Protein AF-A0A448ZT16-F1 (afdb_monomer)

Mean predicted aligned error: 13.14 Å

Sequence (88 aa):
MSVATTQNSLLSLPGKKGVPHIYHDYSNVPDTIGVVRKKTGGVTQPFPEKLHLMLDNDDDPSIVSWLPHGRAFLVRKPAEFTAQIMPK

Solvent-accessible surface area (backbone atoms only — not comparable to full-atom values): 6222 Å² total; per-residue (Å²): 132,90,77,90,81,85,79,85,78,79,79,76,71,84,71,79,79,71,76,80,86,71,86,79,84,61,86,84,57,76,79,71,84,84,71,78,76,81,71,72,87,85,52,91,69,55,66,73,60,53,53,51,53,55,51,71,66,50,84,47,60,80,33,41,30,65,40,100,82,73,84,52,68,49,72,73,33,64,70,56,35,60,72,68,53,67,81,110

Secondary structure (DSSP, 8-state):
--------------------------TTSPP-TT------TT-SS-HHHHHHHHHHTTS-TTTEEE-TTSS-EEES-HHHIIIIITT-

Organism: NCBI:txid183589

Radius of gyration: 25.32 Å; Cα contacts (8 Å, |Δi|>4): 40; chains: 1; bounding box: 36×77×53 Å

Structure (mmCIF, N/CA/C/O backbone):
data_AF-A0A448ZT16-F1
#
_entry.id   AF-A0A448ZT16-F1
#
loop_
_atom_site.group_PDB
_atom_site.id
_atom_site.type_symbol
_atom_site.label_atom_id
_atom_site.label_alt_id
_atom_site.label_comp_id
_atom_site.label_asym_id
_atom_site.label_entity_id
_atom_site.label_seq_id
_atom_site.pdbx_PDB_ins_code
_atom_site.Cartn_x
_atom_site.Cartn_y
_atom_site.Cartn_z
_atom_site.occupancy
_atom_site.B_iso_or_equiv
_atom_site.auth_seq_id
_atom_site.auth_comp_id
_atom_site.auth_asym_id
_atom_site.auth_atom_id
_atom_site.pdbx_PDB_model_num
ATOM 1 N N . MET A 1 1 ? 25.129 57.418 -38.038 1.00 42.50 1 MET A N 1
ATOM 2 C CA . MET A 1 1 ? 23.760 56.859 -38.061 1.00 42.50 1 MET A CA 1
ATOM 3 C C . MET A 1 1 ? 23.870 55.348 -38.160 1.00 42.50 1 MET A C 1
ATOM 5 O O . MET A 1 1 ? 24.677 54.899 -38.960 1.00 42.50 1 MET A O 1
ATOM 9 N N . SER A 1 2 ? 23.041 54.638 -37.386 1.00 40.59 2 SER A N 1
ATOM 10 C CA . SER A 1 2 ? 22.718 53.199 -37.474 1.00 40.59 2 SER A CA 1
ATOM 11 C C . SER A 1 2 ? 23.791 52.177 -37.085 1.00 40.59 2 SER A C 1
ATOM 13 O O . SER A 1 2 ? 24.901 52.234 -37.585 1.00 40.59 2 SER A O 1
ATOM 15 N N . VAL A 1 3 ? 23.536 51.149 -36.271 1.00 44.47 3 VAL A N 1
ATOM 16 C CA . VAL A 1 3 ? 22.482 50.787 -35.297 1.00 44.47 3 VAL A CA 1
ATOM 17 C C . VAL A 1 3 ? 23.122 49.680 -34.442 1.00 44.47 3 VAL A C 1
ATOM 19 O O . VAL A 1 3 ? 23.797 48.807 -34.984 1.00 44.47 3 VAL A O 1
ATOM 22 N N . ALA A 1 4 ? 22.933 49.700 -33.123 1.00 45.75 4 ALA A N 1
ATOM 23 C CA . ALA A 1 4 ? 23.342 48.595 -32.258 1.00 45.75 4 ALA A CA 1
ATOM 24 C C . ALA A 1 4 ? 22.328 47.446 -32.393 1.00 45.75 4 ALA A C 1
ATOM 26 O O . ALA A 1 4 ? 21.153 47.624 -32.077 1.00 45.75 4 ALA A O 1
ATOM 27 N N . THR A 1 5 ? 22.765 46.276 -32.865 1.00 44.34 5 THR A N 1
ATOM 28 C CA . THR A 1 5 ? 21.942 45.057 -32.883 1.00 44.34 5 THR A CA 1
ATOM 29 C C . THR A 1 5 ? 22.258 44.208 -31.657 1.00 44.34 5 THR A C 1
ATOM 31 O O . THR A 1 5 ? 23.299 43.562 -31.569 1.00 44.34 5 THR A O 1
ATOM 34 N N . THR A 1 6 ? 21.327 44.222 -30.709 1.00 49.84 6 THR A N 1
ATOM 35 C CA . THR A 1 6 ? 21.256 43.348 -29.537 1.00 49.84 6 THR A CA 1
ATOM 36 C C . THR A 1 6 ? 21.057 41.890 -29.958 1.00 49.84 6 THR A C 1
ATOM 38 O O . THR A 1 6 ? 20.056 41.565 -30.593 1.00 49.84 6 THR A O 1
ATOM 41 N N . GLN A 1 7 ? 21.958 40.993 -29.552 1.00 45.25 7 GLN A N 1
ATOM 42 C CA . GLN A 1 7 ? 21.681 39.556 -29.502 1.00 45.25 7 GLN A CA 1
ATOM 43 C C . GLN A 1 7 ? 21.422 39.165 -28.044 1.00 45.25 7 GLN A C 1
ATOM 45 O O . GLN A 1 7 ? 22.348 39.044 -27.246 1.00 45.25 7 GLN A O 1
ATOM 50 N N . ASN A 1 8 ? 20.145 39.002 -27.691 1.00 48.81 8 ASN A N 1
ATOM 51 C CA . ASN A 1 8 ? 19.741 38.405 -26.421 1.00 48.81 8 ASN A CA 1
ATOM 52 C C . ASN A 1 8 ? 20.035 36.900 -26.471 1.00 48.81 8 ASN A C 1
ATOM 54 O O . ASN A 1 8 ? 19.277 36.135 -27.067 1.00 48.81 8 ASN A O 1
ATOM 58 N N . SER A 1 9 ? 21.122 36.468 -25.835 1.00 50.38 9 SER A N 1
ATOM 59 C CA . SER A 1 9 ? 21.342 35.059 -25.520 1.00 50.38 9 SER A CA 1
ATOM 60 C C . SER A 1 9 ? 20.461 34.672 -24.330 1.00 50.38 9 SER A C 1
ATOM 62 O O . SER A 1 9 ? 20.756 34.955 -23.170 1.00 50.38 9 SER A O 1
ATOM 64 N N . LEU A 1 10 ? 19.334 34.020 -24.617 1.00 49.12 10 LEU A N 1
ATOM 65 C CA . LEU A 1 10 ? 18.559 33.320 -23.598 1.00 49.12 10 LEU 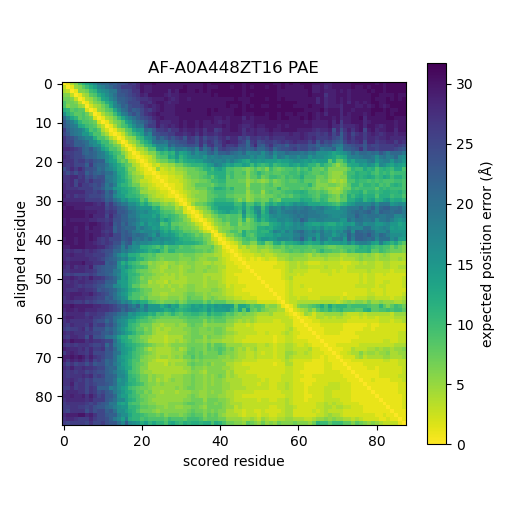A CA 1
ATOM 66 C C . LEU A 1 10 ? 19.399 32.144 -23.089 1.00 49.12 10 LEU A C 1
ATOM 68 O O . LEU A 1 10 ? 19.560 31.131 -23.769 1.00 49.12 10 LEU A O 1
ATOM 72 N N . LEU A 1 11 ? 19.949 32.291 -21.885 1.00 48.84 11 LEU A N 1
ATOM 73 C CA . LEU A 1 11 ? 20.542 31.196 -21.130 1.00 48.84 11 LEU A CA 1
ATOM 74 C C . LEU A 1 11 ? 19.439 30.176 -20.821 1.00 48.84 11 LEU A C 1
ATOM 76 O O . LEU A 1 11 ? 18.664 30.336 -19.880 1.00 48.84 11 LEU A O 1
ATOM 80 N N . SER A 1 12 ? 19.363 29.121 -21.633 1.00 56.66 12 SER A N 1
ATOM 81 C CA . SER A 1 12 ? 18.624 27.907 -21.299 1.00 56.66 12 SER A CA 1
ATOM 82 C C . SER A 1 12 ? 19.245 27.310 -20.039 1.00 56.66 12 SER A C 1
ATOM 84 O O . SER A 1 12 ? 20.309 26.691 -20.097 1.00 56.66 12 SER A O 1
ATOM 86 N N . LEU A 1 13 ? 18.580 27.490 -18.897 1.00 60.31 13 LEU A N 1
ATOM 87 C CA . LEU A 1 13 ? 18.927 26.802 -17.657 1.00 60.31 13 LEU A CA 1
ATOM 88 C C . LEU A 1 13 ? 18.987 25.286 -17.922 1.00 60.31 13 LEU A C 1
ATOM 90 O O . LEU A 1 13 ? 18.130 24.768 -18.644 1.00 60.31 13 LEU A O 1
ATOM 94 N N . PRO A 1 14 ? 19.965 24.549 -17.366 1.00 57.50 14 PRO A N 1
ATOM 95 C CA . PRO A 1 14 ? 20.007 23.103 -17.506 1.00 57.50 14 PRO A CA 1
ATOM 96 C C . PRO A 1 14 ? 18.796 22.505 -16.783 1.00 57.50 14 PRO A C 1
ATOM 98 O O . PRO A 1 14 ? 18.803 22.303 -15.569 1.00 57.50 14 PRO A O 1
ATOM 101 N N . GLY A 1 15 ? 17.729 22.235 -17.537 1.00 63.19 15 GLY A N 1
ATOM 102 C CA . GLY A 1 15 ? 16.615 21.430 -17.065 1.00 63.19 15 GLY A CA 1
ATOM 103 C C . GLY A 1 15 ? 17.170 20.084 -16.620 1.00 63.19 15 GLY A C 1
ATOM 104 O O . GLY A 1 15 ? 17.862 19.412 -17.389 1.00 63.19 15 GLY A O 1
ATOM 105 N N . LYS A 1 16 ? 16.923 19.706 -15.361 1.00 67.12 16 LYS A N 1
ATOM 106 C CA . LYS A 1 16 ? 17.288 18.384 -14.847 1.00 67.12 16 LYS A CA 1
ATOM 107 C C . LYS A 1 16 ? 16.677 17.353 -15.793 1.00 67.12 16 LYS A C 1
ATOM 109 O O . LYS A 1 16 ? 15.456 17.242 -15.863 1.00 67.12 16 LYS A O 1
ATOM 114 N N . LYS A 1 17 ? 17.515 16.646 -16.558 1.00 69.56 17 LYS A N 1
ATOM 115 C CA . LYS A 1 17 ? 17.061 15.556 -17.424 1.00 69.56 17 LYS A CA 1
ATOM 116 C C . LYS A 1 17 ? 16.423 14.523 -16.500 1.00 69.56 17 LYS A C 1
ATOM 118 O O . LYS A 1 17 ? 17.125 13.917 -15.694 1.00 69.56 17 LYS A O 1
ATOM 123 N N . GLY A 1 18 ? 15.096 14.415 -16.542 1.00 71.19 18 GLY A N 1
ATOM 124 C CA . GLY A 1 18 ? 14.374 13.409 -15.775 1.00 71.19 18 GLY A CA 1
ATOM 125 C C . GLY A 1 18 ? 14.931 12.034 -16.120 1.00 71.19 18 GLY A C 1
ATOM 126 O O . GLY A 1 18 ? 15.233 11.763 -17.284 1.00 71.19 18 GLY A O 1
ATOM 127 N N . VAL A 1 19 ? 15.114 11.184 -15.112 1.00 79.88 19 VAL A N 1
ATOM 128 C CA . VAL A 1 19 ? 15.430 9.778 -15.364 1.00 79.88 19 VAL A CA 1
ATOM 129 C C . VAL A 1 19 ? 14.258 9.212 -16.168 1.00 79.88 19 VAL A C 1
ATOM 131 O O . VAL A 1 19 ? 13.114 9.395 -15.744 1.00 79.88 19 VAL A O 1
ATOM 134 N N . PRO A 1 20 ? 14.484 8.582 -17.335 1.00 82.62 20 PRO A N 1
ATOM 135 C CA . PRO A 1 20 ? 13.393 7.975 -18.077 1.00 82.62 20 PRO A CA 1
ATOM 136 C C . PRO A 1 20 ? 12.754 6.899 -17.194 1.00 82.62 20 PRO A C 1
ATOM 138 O O . PRO A 1 20 ? 13.368 5.877 -16.891 1.00 82.62 20 PRO A O 1
ATOM 141 N N . HIS A 1 21 ? 11.525 7.153 -16.743 1.00 78.12 21 HIS A N 1
ATOM 142 C CA . HIS A 1 21 ? 10.744 6.215 -15.943 1.00 78.12 21 HIS A CA 1
ATOM 143 C C . HIS A 1 21 ? 10.156 5.142 -16.864 1.00 78.12 21 HIS A C 1
ATOM 145 O O . HIS A 1 21 ? 8.971 5.147 -17.185 1.00 78.12 21 HIS A O 1
ATOM 151 N N . ILE A 1 22 ? 11.016 4.243 -17.339 1.00 86.75 22 ILE A N 1
ATOM 152 C CA . ILE A 1 22 ? 10.602 3.060 -18.091 1.00 86.75 22 ILE A CA 1
ATOM 153 C C . ILE A 1 22 ? 10.140 2.026 -17.068 1.00 86.75 22 ILE A C 1
ATOM 155 O O . ILE A 1 22 ? 10.935 1.559 -16.249 1.00 86.75 22 ILE A O 1
ATOM 159 N N . TYR A 1 23 ? 8.858 1.670 -17.099 1.00 83.44 23 TYR A N 1
ATOM 160 C CA . TYR A 1 23 ? 8.337 0.584 -16.276 1.00 83.44 23 TYR A CA 1
ATOM 161 C C . TYR A 1 23 ? 8.966 -0.735 -16.733 1.00 83.44 23 TYR A C 1
ATOM 163 O O . TYR A 1 23 ? 8.768 -1.162 -17.868 1.00 83.44 23 TYR A O 1
ATOM 171 N N . HIS A 1 24 ? 9.760 -1.347 -15.857 1.00 83.00 24 HIS A N 1
ATOM 172 C CA . HIS A 1 24 ? 10.324 -2.673 -16.083 1.00 83.00 24 HIS A CA 1
ATOM 173 C C . HIS A 1 24 ? 9.378 -3.692 -15.447 1.00 83.00 24 HIS A C 1
ATOM 175 O O . HIS A 1 24 ? 9.225 -3.713 -14.225 1.00 83.00 24 HIS A O 1
ATOM 181 N N . ASP A 1 25 ? 8.712 -4.494 -16.277 1.00 84.31 25 ASP A N 1
ATOM 182 C CA . ASP A 1 25 ? 7.787 -5.524 -15.812 1.00 84.31 25 ASP A CA 1
ATOM 183 C C . ASP A 1 25 ? 8.560 -6.799 -15.450 1.00 84.31 25 ASP A C 1
ATOM 185 O O . ASP A 1 25 ? 9.086 -7.494 -16.319 1.00 84.31 25 ASP A O 1
ATOM 189 N N . TYR A 1 26 ? 8.638 -7.087 -14.152 1.00 83.50 26 TYR A N 1
ATOM 190 C CA . TYR A 1 26 ? 9.298 -8.278 -13.616 1.00 83.50 26 TYR A CA 1
ATOM 191 C C . TYR A 1 26 ? 8.322 -9.433 -13.335 1.00 83.50 26 TYR A C 1
ATOM 193 O O . TYR A 1 26 ? 8.736 -10.436 -12.769 1.00 83.50 26 TYR A O 1
ATOM 201 N N . SER A 1 27 ? 7.045 -9.333 -13.731 1.00 81.62 27 SER A N 1
ATOM 202 C CA . SER A 1 27 ? 6.016 -10.342 -13.409 1.00 81.62 27 SER A CA 1
ATOM 203 C C . SER A 1 27 ? 6.293 -11.742 -13.965 1.00 81.62 27 SER A C 1
ATOM 205 O O . SER A 1 27 ? 5.859 -12.725 -13.377 1.00 81.62 27 SER A O 1
ATOM 207 N N . ASN A 1 28 ? 7.033 -11.840 -15.072 1.00 84.69 28 ASN A N 1
ATOM 208 C CA . ASN A 1 28 ? 7.401 -13.115 -15.697 1.00 84.69 28 ASN A CA 1
ATOM 209 C C . ASN A 1 28 ? 8.790 -13.616 -15.282 1.00 84.69 28 ASN A C 1
ATOM 211 O O . ASN A 1 28 ? 9.242 -14.648 -15.780 1.00 84.69 28 ASN A O 1
ATOM 215 N N . VAL A 1 29 ? 9.509 -12.875 -14.434 1.00 85.06 29 VAL A N 1
ATOM 216 C CA . VAL A 1 29 ? 10.819 -13.317 -13.962 1.00 85.06 29 VAL A CA 1
ATOM 217 C C . VAL A 1 29 ? 10.589 -14.372 -12.883 1.00 85.06 29 VAL A C 1
ATOM 219 O O . VAL A 1 29 ? 9.931 -14.069 -11.890 1.00 85.06 29 VAL A O 1
ATOM 222 N N . PRO A 1 30 ? 11.094 -15.605 -13.059 1.00 82.81 30 PRO A N 1
ATOM 223 C CA . PRO A 1 30 ? 10.947 -16.629 -12.041 1.00 82.81 30 PRO A CA 1
ATOM 224 C C . PRO A 1 30 ? 11.645 -16.186 -10.757 1.00 82.81 30 PRO A C 1
ATOM 226 O O . PRO A 1 30 ? 12.730 -15.592 -10.797 1.00 82.81 30 PRO A O 1
ATOM 229 N N . ASP A 1 31 ? 11.032 -16.504 -9.620 1.00 78.94 31 ASP A N 1
ATOM 230 C CA . ASP A 1 31 ? 11.625 -16.210 -8.325 1.00 78.94 31 ASP A CA 1
ATOM 231 C C . ASP A 1 31 ? 13.019 -16.822 -8.223 1.00 78.94 31 ASP A C 1
ATOM 233 O O . ASP A 1 31 ? 13.291 -17.945 -8.656 1.00 78.94 31 ASP A O 1
ATOM 237 N N . THR A 1 32 ? 13.932 -16.065 -7.623 1.00 77.12 32 THR A N 1
ATOM 238 C CA . THR A 1 32 ? 15.301 -16.521 -7.402 1.00 77.12 32 THR A CA 1
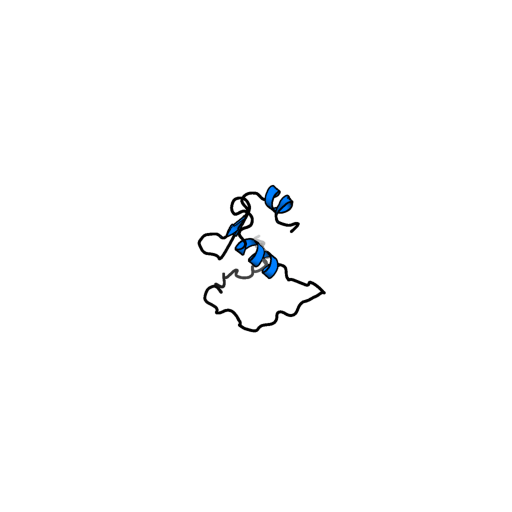A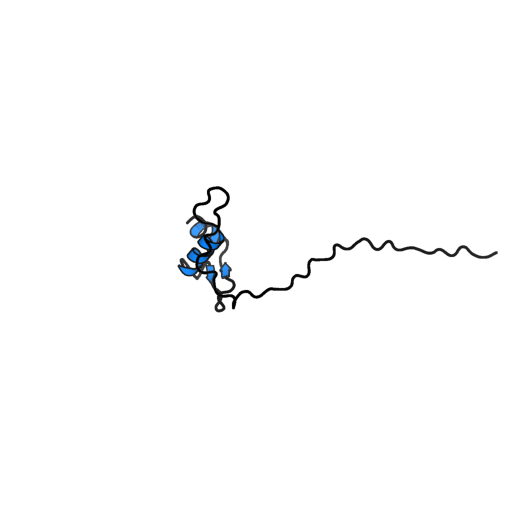TOM 239 C C . THR A 1 32 ? 15.296 -17.489 -6.222 1.00 77.12 32 THR A C 1
ATOM 241 O O . THR A 1 32 ? 15.491 -17.104 -5.067 1.00 77.12 32 THR A O 1
ATOM 244 N N . ILE A 1 33 ? 15.017 -18.760 -6.511 1.00 70.50 33 ILE A N 1
ATOM 245 C CA . ILE A 1 33 ? 14.994 -19.834 -5.518 1.00 70.50 33 ILE A CA 1
ATOM 246 C C . ILE A 1 33 ? 16.359 -19.862 -4.810 1.00 70.50 33 ILE A C 1
ATOM 248 O O . ILE A 1 33 ? 17.396 -20.041 -5.444 1.00 70.50 33 ILE A O 1
ATOM 252 N N . GLY A 1 34 ? 16.367 -19.658 -3.489 1.00 65.69 34 GLY A N 1
ATOM 253 C CA . GLY A 1 34 ? 17.578 -19.761 -2.666 1.00 65.69 34 GLY A CA 1
ATOM 254 C C . GLY A 1 34 ? 18.384 -18.472 -2.462 1.00 65.69 34 GLY A C 1
ATOM 255 O O . GLY A 1 34 ? 19.441 -18.524 -1.831 1.00 65.69 34 GLY A O 1
ATOM 256 N N . VAL A 1 35 ? 17.914 -17.303 -2.917 1.00 67.25 35 VAL A N 1
ATOM 257 C CA . VAL A 1 35 ? 18.561 -16.031 -2.547 1.00 67.25 35 VAL A CA 1
ATOM 258 C C . VAL A 1 35 ? 18.198 -15.664 -1.109 1.00 67.25 35 VAL A C 1
ATOM 260 O O . VAL A 1 35 ? 17.146 -15.092 -0.824 1.00 67.25 35 VAL A O 1
ATOM 263 N N . VAL A 1 36 ? 19.110 -15.958 -0.182 1.00 66.69 36 VAL A N 1
ATOM 264 C CA . VAL A 1 36 ? 19.035 -15.451 1.191 1.00 66.69 36 VAL A CA 1
ATOM 265 C C . VAL A 1 36 ? 19.301 -13.948 1.149 1.00 66.69 36 VAL A C 1
ATOM 267 O O . VAL A 1 36 ? 20.439 -13.503 0.971 1.00 66.69 36 VAL A O 1
ATOM 270 N N . ARG A 1 37 ? 18.243 -13.142 1.294 1.00 69.12 37 ARG A N 1
ATOM 271 C CA . ARG A 1 37 ? 18.391 -11.689 1.430 1.00 69.12 37 ARG A CA 1
ATOM 272 C C . ARG A 1 37 ? 19.266 -11.398 2.648 1.00 69.12 37 ARG A C 1
ATOM 274 O O . ARG A 1 37 ? 18.971 -11.836 3.760 1.00 69.12 37 ARG A O 1
ATOM 281 N N . LYS A 1 38 ? 20.348 -10.643 2.445 1.00 71.00 38 LYS A N 1
ATOM 282 C CA . LYS A 1 38 ? 21.185 -10.162 3.549 1.00 71.00 38 LYS A CA 1
ATOM 283 C C . LYS A 1 38 ? 20.334 -9.232 4.414 1.00 71.00 38 LYS A C 1
ATOM 285 O O . LYS A 1 38 ? 19.872 -8.198 3.936 1.00 71.00 38 LYS A O 1
ATOM 290 N N . LYS A 1 39 ? 20.107 -9.607 5.674 1.00 66.19 39 LYS A N 1
ATOM 291 C CA . LYS A 1 39 ? 19.426 -8.750 6.649 1.00 66.19 39 LYS A CA 1
ATOM 292 C C . LYS A 1 39 ? 20.364 -7.594 6.997 1.00 66.19 39 LYS A C 1
ATOM 294 O O . LYS A 1 39 ? 21.390 -7.804 7.639 1.00 66.19 39 LYS A O 1
ATOM 299 N N . THR A 1 40 ? 20.040 -6.386 6.556 1.00 69.75 40 THR A N 1
ATOM 300 C CA . THR A 1 40 ? 20.771 -5.177 6.955 1.00 69.75 40 THR A CA 1
ATOM 301 C C . THR A 1 40 ? 20.180 -4.652 8.265 1.00 69.75 40 THR A C 1
ATOM 303 O O . THR A 1 40 ? 18.976 -4.432 8.347 1.00 69.75 40 THR A O 1
ATOM 306 N N . GLY A 1 41 ? 21.013 -4.436 9.288 1.00 71.19 41 GLY A N 1
ATOM 307 C CA . GLY A 1 41 ? 20.643 -3.607 10.446 1.00 71.19 41 GLY A CA 1
ATOM 308 C C . GLY A 1 41 ? 19.767 -4.248 11.532 1.00 71.19 41 GLY A C 1
ATOM 309 O O . GLY A 1 41 ? 18.995 -3.538 12.162 1.00 71.19 41 GLY A O 1
ATOM 310 N N . GLY A 1 42 ? 19.858 -5.562 11.775 1.00 77.62 42 GLY A N 1
ATOM 311 C CA . GLY A 1 42 ? 19.192 -6.204 12.928 1.00 77.62 42 GLY A CA 1
ATOM 312 C C . GLY A 1 42 ? 17.674 -6.397 12.800 1.00 77.62 42 GLY A C 1
ATOM 313 O O . GLY A 1 42 ? 17.037 -6.896 13.723 1.00 77.62 42 GLY A O 1
ATOM 314 N N . VAL A 1 43 ? 17.091 -6.054 11.651 1.00 82.75 43 VAL A N 1
ATOM 315 C CA . VAL A 1 43 ? 15.678 -6.306 11.348 1.00 82.75 43 VAL A CA 1
ATOM 316 C C . VAL A 1 43 ? 15.449 -7.809 11.151 1.00 82.75 43 VAL A C 1
ATOM 318 O O . VAL A 1 43 ? 16.093 -8.442 10.311 1.00 82.75 43 VAL A O 1
ATOM 321 N N . THR A 1 44 ? 14.526 -8.391 11.923 1.00 81.88 44 THR A N 1
ATOM 322 C CA . THR A 1 44 ? 14.206 -9.828 11.878 1.00 81.88 44 THR A CA 1
ATOM 323 C C . THR A 1 44 ? 13.472 -10.217 10.596 1.00 81.88 44 THR A C 1
ATOM 325 O O . THR A 1 44 ? 13.843 -11.226 9.986 1.00 81.88 44 THR A O 1
ATOM 328 N N . GLN A 1 45 ? 12.509 -9.391 10.172 1.00 83.56 45 GLN A N 1
ATOM 329 C CA . GLN A 1 45 ? 11.711 -9.539 8.954 1.00 83.56 45 GLN A CA 1
ATOM 330 C C . GLN A 1 45 ? 11.675 -8.213 8.172 1.00 83.56 45 GLN A C 1
ATOM 332 O O . GLN A 1 45 ? 11.241 -7.195 8.717 1.00 83.56 45 GLN A O 1
ATOM 337 N N . PRO A 1 46 ? 12.139 -8.181 6.912 1.00 85.75 46 PRO A N 1
ATOM 338 C CA . PRO A 1 46 ? 12.161 -6.958 6.124 1.00 85.75 46 PRO A CA 1
ATOM 339 C C . PRO A 1 46 ? 10.740 -6.520 5.745 1.00 85.75 46 PRO A C 1
ATOM 341 O O . PRO A 1 46 ? 9.862 -7.344 5.490 1.00 85.75 46 PRO A O 1
ATOM 344 N N . PHE A 1 47 ? 10.533 -5.204 5.650 1.00 8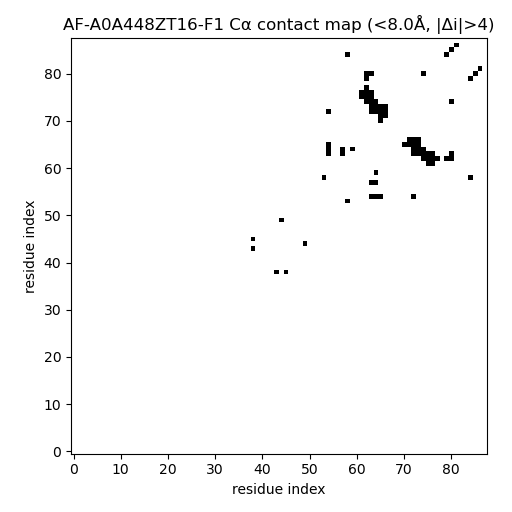6.94 47 PHE A N 1
ATOM 345 C CA . PHE A 1 47 ? 9.223 -4.616 5.354 1.00 86.94 47 PHE A CA 1
ATOM 346 C C . PHE A 1 47 ? 8.514 -5.221 4.125 1.00 86.94 47 PHE A C 1
ATOM 348 O O . PHE A 1 47 ? 7.343 -5.560 4.269 1.00 86.94 47 PHE A O 1
ATOM 355 N N . PRO A 1 48 ? 9.165 -5.427 2.957 1.00 88.25 48 PRO A N 1
ATOM 356 C CA . PRO A 1 48 ? 8.479 -5.987 1.789 1.00 88.25 48 PRO A CA 1
ATOM 357 C C . PRO A 1 48 ? 7.889 -7.379 2.034 1.00 88.25 48 PRO A C 1
ATOM 359 O O . PRO A 1 48 ? 6.805 -7.679 1.551 1.00 88.25 48 PRO A O 1
ATOM 362 N N . GLU A 1 49 ? 8.582 -8.213 2.810 1.00 87.62 49 GLU A N 1
ATOM 363 C CA . GLU A 1 49 ? 8.126 -9.562 3.150 1.00 87.62 49 GLU A CA 1
ATOM 364 C C . GLU A 1 49 ? 6.973 -9.514 4.156 1.00 87.62 49 GLU A C 1
ATOM 366 O O . GLU A 1 49 ? 5.966 -10.189 3.967 1.00 87.62 49 GLU A O 1
ATOM 371 N N . LYS A 1 50 ? 7.073 -8.654 5.181 1.00 88.38 50 LYS A N 1
ATOM 372 C CA . LYS A 1 50 ? 5.974 -8.432 6.132 1.00 88.38 50 LYS A CA 1
ATOM 373 C C . LYS A 1 50 ? 4.717 -7.918 5.426 1.00 88.38 50 LYS A C 1
ATOM 375 O O . L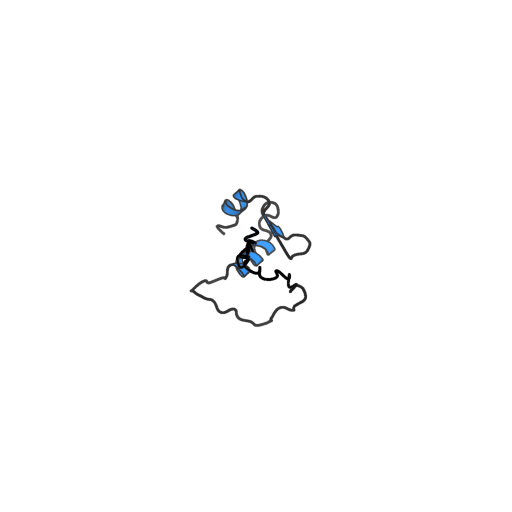YS A 1 50 ? 3.625 -8.399 5.705 1.00 88.38 50 LYS A O 1
ATOM 380 N N . LEU A 1 51 ? 4.876 -6.966 4.503 1.00 91.00 51 LEU A N 1
ATOM 381 C CA . LEU A 1 51 ? 3.780 -6.402 3.718 1.00 91.00 51 LEU A CA 1
ATOM 382 C C . LEU A 1 51 ? 3.110 -7.471 2.847 1.00 91.00 51 LEU A C 1
ATOM 384 O O . LEU A 1 51 ? 1.889 -7.563 2.847 1.00 91.00 51 LEU A O 1
ATOM 388 N N . HIS A 1 52 ? 3.897 -8.282 2.138 1.00 90.75 52 HIS A N 1
ATOM 389 C CA . HIS A 1 52 ? 3.371 -9.346 1.284 1.00 90.75 52 HIS A CA 1
ATOM 390 C C . HIS A 1 52 ? 2.539 -10.353 2.082 1.00 90.75 52 HIS A C 1
ATOM 392 O O . HIS A 1 52 ? 1.393 -10.609 1.737 1.00 90.75 52 HIS A O 1
ATOM 398 N N . LEU A 1 53 ? 3.077 -10.860 3.196 1.00 90.19 53 LEU A N 1
ATOM 399 C CA . LEU A 1 53 ? 2.359 -11.815 4.045 1.00 90.19 53 LEU A CA 1
ATOM 400 C C . LEU A 1 53 ? 1.092 -11.213 4.663 1.00 90.19 53 LEU A C 1
ATOM 402 O O . LEU A 1 53 ? 0.077 -11.891 4.765 1.00 90.19 53 LEU A O 1
ATOM 406 N N . MET A 1 54 ? 1.134 -9.944 5.072 1.00 90.88 54 MET A N 1
ATOM 407 C CA . MET A 1 54 ? -0.040 -9.246 5.606 1.00 90.88 54 MET A CA 1
ATOM 408 C C . MET A 1 54 ? -1.154 -9.105 4.559 1.00 90.88 54 MET A C 1
ATOM 410 O O . MET A 1 54 ? -2.322 -9.238 4.909 1.00 90.88 54 MET A O 1
ATOM 414 N N . LEU A 1 55 ? -0.804 -8.897 3.286 1.00 91.62 55 LEU A N 1
ATOM 415 C CA . LEU A 1 55 ? -1.774 -8.844 2.190 1.00 91.62 55 LEU A CA 1
ATOM 416 C C . LEU A 1 55 ? -2.297 -10.234 1.788 1.00 91.62 55 LEU A C 1
ATOM 418 O O . LEU A 1 55 ? -3.462 -10.348 1.425 1.00 91.62 55 LEU A O 1
ATOM 422 N N . ASP A 1 56 ? -1.473 -11.282 1.867 1.00 90.38 56 ASP A N 1
ATOM 423 C CA . ASP A 1 56 ? -1.875 -12.657 1.519 1.00 90.38 56 ASP A CA 1
ATOM 424 C C . ASP A 1 56 ? -2.785 -13.311 2.559 1.00 90.38 56 ASP A C 1
ATOM 426 O O . ASP A 1 56 ? -3.633 -14.130 2.211 1.00 90.38 56 ASP A O 1
ATOM 430 N N . ASN A 1 57 ? -2.612 -12.961 3.835 1.00 86.44 57 ASN A N 1
ATOM 431 C CA . ASN A 1 57 ? -3.453 -13.477 4.914 1.00 86.44 57 ASN A CA 1
ATOM 432 C C . ASN A 1 57 ? -4.861 -12.851 4.931 1.00 86.44 57 ASN A C 1
ATOM 434 O O . ASN A 1 57 ? -5.703 -13.310 5.698 1.00 86.44 57 ASN A O 1
ATOM 438 N N . ASP A 1 58 ? -5.108 -11.838 4.088 1.00 71.88 58 ASP A N 1
ATOM 439 C CA . ASP A 1 58 ? -6.408 -11.193 3.853 1.00 71.88 58 ASP A CA 1
ATOM 440 C C . ASP A 1 58 ? -7.151 -10.840 5.161 1.00 71.88 58 ASP A C 1
ATOM 442 O O . ASP A 1 58 ? -8.343 -11.098 5.323 1.00 71.88 58 ASP A O 1
ATOM 446 N N . ASP A 1 59 ? -6.413 -10.250 6.115 1.00 72.94 59 ASP A N 1
ATOM 447 C CA . ASP A 1 59 ? -6.877 -9.929 7.477 1.00 72.94 59 ASP A CA 1
ATOM 448 C C . ASP A 1 59 ? -8.235 -9.197 7.482 1.00 72.94 59 ASP A C 1
ATOM 450 O O . ASP A 1 59 ? -9.105 -9.490 8.303 1.00 72.94 59 ASP A O 1
ATOM 454 N N . ASP A 1 60 ? -8.398 -8.227 6.574 1.00 86.56 60 ASP A N 1
ATOM 455 C CA . ASP A 1 60 ? -9.668 -7.557 6.290 1.00 86.56 60 ASP A CA 1
ATOM 456 C C . ASP A 1 60 ? -9.650 -6.940 4.871 1.00 86.56 60 ASP A C 1
ATOM 458 O O . ASP A 1 60 ? -9.194 -5.796 4.690 1.00 86.56 60 ASP A O 1
ATOM 462 N N . PRO A 1 61 ? -10.194 -7.637 3.852 1.00 89.69 61 PRO A N 1
ATOM 463 C CA . PRO A 1 61 ? -10.199 -7.154 2.469 1.00 89.69 61 PRO A CA 1
ATOM 464 C C . PRO A 1 61 ? -10.998 -5.851 2.289 1.00 89.69 61 PRO A C 1
ATOM 466 O O . PRO A 1 61 ? -10.838 -5.141 1.285 1.00 89.69 61 PRO A O 1
ATOM 469 N N . SER A 1 62 ? -11.858 -5.489 3.251 1.00 94.12 62 SER A N 1
ATOM 470 C CA . SER A 1 62 ? -12.608 -4.231 3.227 1.00 94.12 62 SER A CA 1
ATOM 471 C C . SER A 1 62 ? -11.732 -3.012 3.542 1.00 94.12 62 SER A C 1
ATOM 473 O O . SER A 1 62 ? -12.040 -1.905 3.087 1.00 94.12 62 SER A O 1
ATOM 475 N N . ILE A 1 63 ? -10.623 -3.206 4.265 1.00 94.88 63 ILE A N 1
ATOM 476 C CA . ILE A 1 63 ? -9.660 -2.160 4.634 1.00 94.88 63 ILE A CA 1
ATOM 477 C C . ILE A 1 63 ? -8.528 -2.098 3.611 1.00 94.88 63 ILE A C 1
ATOM 479 O O . ILE A 1 63 ? -8.235 -1.021 3.078 1.00 94.88 63 ILE A O 1
ATOM 483 N N . VAL A 1 64 ? -7.901 -3.240 3.326 1.00 94.38 64 VAL A N 1
ATOM 484 C CA . VAL A 1 64 ? -6.791 -3.363 2.379 1.00 94.38 64 VAL A CA 1
ATOM 485 C C . VAL A 1 64 ? -6.878 -4.700 1.656 1.00 94.38 64 VAL A C 1
ATOM 487 O O . VAL A 1 64 ? -7.129 -5.715 2.284 1.00 94.38 64 VAL A O 1
ATOM 490 N N . SER A 1 65 ? -6.691 -4.712 0.338 1.00 94.69 65 SER A N 1
ATOM 491 C CA . SER A 1 65 ? -6.659 -5.967 -0.422 1.00 94.69 65 SER A CA 1
ATOM 492 C C . SER A 1 65 ? -5.740 -5.867 -1.628 1.00 94.69 65 SER A C 1
ATOM 494 O O . SER A 1 65 ? -5.509 -4.775 -2.164 1.00 94.69 65 SER A O 1
ATOM 496 N N . TRP A 1 66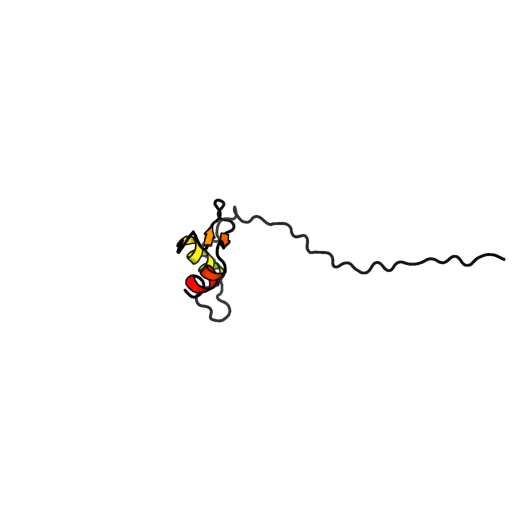 ? -5.304 -7.019 -2.130 1.00 95.12 66 TRP A N 1
ATOM 497 C CA . TRP A 1 66 ? -4.777 -7.121 -3.484 1.00 95.12 66 TRP A CA 1
ATOM 498 C C . TRP A 1 66 ? -5.817 -6.667 -4.521 1.00 95.12 66 TRP A C 1
ATOM 500 O O . TRP A 1 66 ? -7.032 -6.788 -4.326 1.00 95.12 66 TRP A O 1
ATOM 510 N N . LEU A 1 67 ? -5.336 -6.118 -5.638 1.00 93.25 67 LEU A N 1
ATOM 511 C CA . LEU A 1 67 ? -6.132 -5.971 -6.854 1.00 93.25 67 LEU A CA 1
ATOM 512 C C . LEU A 1 67 ? -6.155 -7.302 -7.623 1.00 93.25 67 LEU A C 1
ATOM 514 O O . LEU A 1 67 ? -5.202 -8.072 -7.505 1.00 93.25 67 LEU A O 1
ATOM 518 N N . PRO A 1 68 ? -7.165 -7.559 -8.479 1.00 92.62 68 PRO A N 1
ATOM 519 C CA . PRO A 1 68 ? -7.326 -8.850 -9.160 1.00 92.62 68 PRO A CA 1
ATOM 520 C C . PRO A 1 68 ? -6.114 -9.322 -9.976 1.00 92.62 68 PRO A C 1
ATOM 522 O O . PRO A 1 68 ? -5.949 -10.512 -10.206 1.00 92.62 68 PRO A O 1
ATOM 525 N N . HIS A 1 69 ? -5.262 -8.398 -10.427 1.00 90.06 69 HIS A N 1
ATOM 526 C CA . HIS A 1 69 ? -4.052 -8.717 -11.184 1.00 90.06 69 HIS A 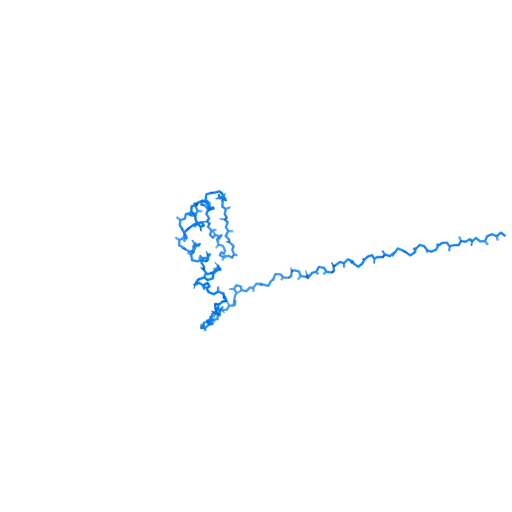CA 1
ATOM 527 C C . HIS A 1 69 ? -2.822 -9.021 -10.303 1.00 90.06 69 HIS A C 1
ATOM 529 O O . HIS A 1 69 ? -1.762 -9.295 -10.852 1.00 90.06 69 HIS A O 1
ATOM 535 N N . GLY A 1 70 ? -2.897 -8.874 -8.973 1.00 89.00 70 GLY A N 1
ATOM 536 C CA . GLY A 1 70 ? -1.832 -9.264 -8.031 1.00 89.00 70 GLY A CA 1
ATOM 537 C C . GLY A 1 70 ? -0.543 -8.427 -8.057 1.00 89.00 70 GLY A C 1
ATOM 538 O O . GLY A 1 70 ? 0.463 -8.826 -7.492 1.00 89.00 70 GLY A O 1
ATOM 539 N N . ARG A 1 71 ? -0.538 -7.258 -8.717 1.00 88.25 71 ARG A N 1
ATOM 540 C CA . ARG A 1 71 ? 0.668 -6.393 -8.862 1.00 88.25 71 ARG A CA 1
ATOM 541 C C . ARG A 1 71 ? 0.607 -5.107 -8.044 1.00 88.25 71 ARG A C 1
ATOM 543 O O . ARG A 1 71 ? 1.551 -4.326 -8.028 1.00 88.25 71 ARG A O 1
ATOM 550 N N . ALA A 1 72 ? -0.546 -4.845 -7.449 1.00 91.56 72 ALA A N 1
ATOM 551 C CA . ALA A 1 72 ? -0.805 -3.675 -6.636 1.00 91.56 72 ALA A CA 1
ATOM 552 C C . ALA A 1 72 ? -1.915 -4.016 -5.648 1.00 91.56 72 ALA A C 1
ATOM 554 O O . ALA A 1 72 ? -2.740 -4.895 -5.904 1.00 91.56 72 ALA A O 1
ATOM 555 N N . PHE A 1 73 ? -1.926 -3.296 -4.540 1.00 94.56 73 PHE A N 1
ATOM 556 C CA . PHE A 1 73 ? -2.937 -3.394 -3.503 1.00 94.56 73 PHE A CA 1
ATOM 557 C C . PHE A 1 73 ? -3.609 -2.034 -3.332 1.00 94.56 73 PHE A C 1
ATOM 559 O O . PHE A 1 73 ? -3.049 -0.995 -3.691 1.00 94.56 73 PHE A O 1
ATOM 566 N N . LEU A 1 74 ? -4.821 -2.044 -2.792 1.00 95.00 74 LEU A N 1
ATOM 567 C CA . LEU A 1 74 ? -5.589 -0.840 -2.518 1.00 95.00 74 LEU A CA 1
ATOM 568 C C . LEU A 1 74 ? -5.894 -0.759 -1.029 1.00 95.00 74 LEU A C 1
ATOM 570 O O . LEU A 1 74 ? -6.510 -1.664 -0.474 1.00 95.00 74 LEU A O 1
ATOM 574 N N . VAL A 1 75 ? -5.524 0.362 -0.410 1.00 95.56 75 VAL A N 1
ATOM 575 C CA . VAL A 1 75 ? -5.969 0.725 0.938 1.00 95.56 75 VAL A CA 1
ATOM 576 C C . VAL A 1 75 ? -7.241 1.560 0.800 1.00 95.56 75 VAL A C 1
ATOM 578 O O . VAL A 1 75 ? -7.185 2.724 0.409 1.00 95.56 75 VAL A O 1
ATOM 581 N N . ARG A 1 76 ? -8.398 0.963 1.093 1.00 96.06 76 ARG A N 1
ATOM 582 C CA . ARG A 1 76 ? -9.715 1.618 0.994 1.00 96.06 76 ARG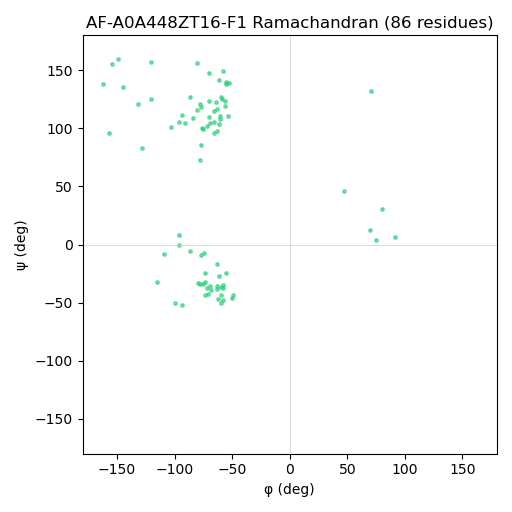 A CA 1
ATOM 583 C C . ARG A 1 76 ? -9.980 2.545 2.173 1.00 96.06 76 ARG A C 1
ATOM 585 O O . ARG A 1 76 ? -10.618 3.581 2.009 1.00 96.06 76 ARG A O 1
ATOM 592 N N . LYS A 1 77 ? -9.479 2.179 3.354 1.00 96.81 77 LYS A N 1
ATOM 593 C CA . LYS A 1 77 ? -9.723 2.895 4.610 1.00 96.81 77 LYS A CA 1
ATOM 594 C C . LYS A 1 77 ? -8.406 3.202 5.331 1.00 96.81 77 LYS A C 1
ATOM 596 O O . LYS A 1 77 ? -8.013 2.463 6.232 1.00 96.81 77 LYS A O 1
ATOM 601 N N . PRO A 1 78 ? -7.708 4.292 4.962 1.00 96.06 78 PRO A N 1
ATOM 602 C CA . PRO A 1 78 ? -6.372 4.582 5.486 1.00 96.06 78 PRO A CA 1
ATOM 603 C C . PRO A 1 78 ? -6.306 4.708 7.013 1.00 96.06 78 PRO A C 1
ATOM 605 O O . PRO A 1 78 ? -5.346 4.240 7.614 1.00 96.06 78 PRO A O 1
ATOM 608 N N . ALA A 1 79 ? -7.329 5.295 7.644 1.00 97.00 79 ALA A N 1
ATOM 609 C CA . ALA A 1 79 ? -7.378 5.453 9.099 1.00 97.00 79 ALA A CA 1
ATOM 610 C C . ALA A 1 79 ? -7.544 4.114 9.841 1.00 97.00 79 ALA A C 1
ATOM 612 O O . ALA A 1 79 ? -6.919 3.892 10.873 1.00 97.00 79 ALA A O 1
ATOM 613 N N . GLU A 1 80 ? -8.364 3.204 9.311 1.00 95.69 80 GLU A N 1
ATOM 614 C CA . GLU A 1 80 ? -8.535 1.865 9.891 1.00 95.69 80 GLU A CA 1
ATOM 615 C C . GLU A 1 80 ? -7.289 1.007 9.640 1.00 95.69 80 GLU A C 1
ATOM 617 O O . GLU A 1 80 ? -6.834 0.305 10.539 1.00 95.69 80 GLU A O 1
ATOM 622 N N . PHE A 1 81 ? -6.665 1.141 8.466 1.00 93.94 81 PHE A N 1
ATOM 623 C CA . PHE A 1 81 ? -5.409 0.466 8.141 1.00 93.94 81 PHE A CA 1
ATOM 624 C C . PHE A 1 81 ? -4.288 0.815 9.131 1.00 93.94 81 PHE A C 1
ATOM 626 O O . PHE A 1 81 ? -3.627 -0.081 9.660 1.00 93.94 81 PHE A O 1
ATOM 633 N N . THR A 1 82 ? -4.090 2.102 9.430 1.00 94.50 82 THR A N 1
ATOM 634 C CA . THR A 1 82 ? -3.047 2.535 10.372 1.00 94.50 82 THR A CA 1
ATOM 635 C C . THR A 1 82 ? -3.356 2.138 11.814 1.00 94.50 82 THR A C 1
ATOM 637 O O . THR A 1 82 ? -2.435 1.796 12.550 1.00 94.50 82 THR A O 1
ATOM 640 N N . ALA A 1 83 ? -4.628 2.160 12.222 1.00 95.31 83 ALA A N 1
ATOM 641 C CA . ALA A 1 83 ? -5.030 1.845 13.590 1.00 95.31 83 ALA A CA 1
ATOM 642 C C . ALA A 1 83 ? -5.099 0.337 13.887 1.00 95.31 83 ALA A C 1
ATOM 644 O O . ALA A 1 83 ? -4.838 -0.065 15.018 1.00 95.31 83 ALA A O 1
ATOM 645 N N . GLN A 1 84 ? -5.469 -0.491 12.904 1.00 92.62 84 GLN A N 1
ATOM 646 C CA . GLN A 1 84 ? -5.819 -1.901 13.128 1.00 92.62 84 GLN A CA 1
ATOM 647 C C . GLN A 1 84 ? -4.858 -2.891 12.463 1.00 92.62 84 GLN A C 1
ATOM 649 O O . GLN A 1 84 ? -4.654 -3.980 12.997 1.00 92.62 84 GLN A O 1
ATOM 654 N N . ILE A 1 85 ? -4.274 -2.538 11.311 1.00 91.00 85 ILE A N 1
ATOM 655 C CA . ILE A 1 85 ? -3.445 -3.459 10.516 1.00 91.00 85 ILE A CA 1
ATOM 656 C C . ILE A 1 85 ? -1.952 -3.220 10.759 1.00 91.00 85 ILE A C 1
ATOM 658 O O . ILE A 1 85 ? -1.232 -4.154 11.090 1.00 91.00 85 ILE A O 1
ATOM 662 N N . MET A 1 86 ? -1.479 -1.972 10.672 1.00 89.25 86 MET A N 1
ATOM 663 C CA . MET A 1 86 ? -0.060 -1.634 10.878 1.00 89.25 86 MET A CA 1
ATOM 664 C C . MET A 1 86 ? 0.566 -2.023 12.236 1.00 89.25 86 MET A C 1
ATOM 666 O O . MET A 1 86 ? 1.764 -2.316 12.235 1.00 89.25 86 MET A O 1
ATOM 670 N N . PRO A 1 87 ? -0.141 -1.984 13.386 1.00 88.88 87 PRO A N 1
ATOM 671 C CA . PRO A 1 87 ? 0.470 -2.319 14.675 1.00 88.88 87 PRO A CA 1
ATOM 672 C C . PRO A 1 87 ? 0.647 -3.827 14.915 1.00 88.88 87 PRO A C 1
ATOM 674 O O . PRO A 1 87 ? 1.296 -4.194 15.894 1.00 88.88 87 PRO A O 1
ATOM 677 N N . LYS A 1 88 ? 0.087 -4.684 14.053 1.00 80.75 88 LYS A N 1
ATOM 678 C CA . LYS A 1 88 ? 0.325 -6.134 14.047 1.00 80.75 88 LYS A CA 1
ATOM 679 C C . LYS A 1 88 ? 1.679 -6.434 13.394 1.00 80.75 88 LYS A C 1
ATOM 681 O O . LYS A 1 88 ? 2.451 -7.280 13.890 1.00 80.75 88 LYS A O 1
#

InterPro domains:
  IPR00023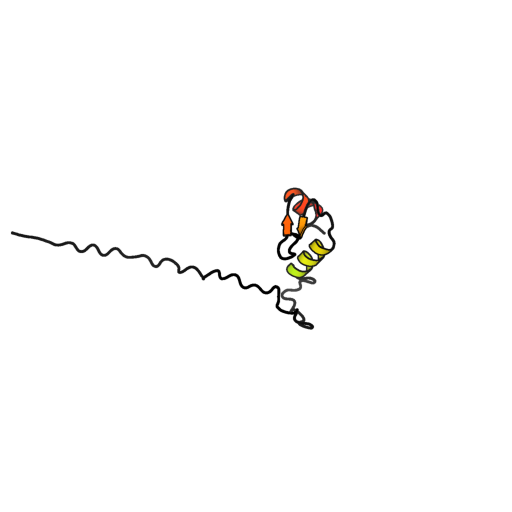2 Heat shock factor (HSF)-type, DNA-binding [PF00447] (47-88)
  IPR036388 Winged helix-like DNA-binding domain superfamily [G3DSA:1.10.10.10] (40-88)
  IPR036390 Winged helix DNA-binding domain superfamily [SSF46785] (45-87)

Foldseek 3Di:
DDDDDDDDDDPPDPDDPDDPPDDDDCPPPDDPPPPDPDDPDPDPDDPVRVVVVLQVVCPDVCQKHADPVRPDIDGPNVVCCVVPRVVD

pLDDT: mean 78.98, std 15.85, range [40.59, 97.0]